Protein AF-A0A7W6V3Z2-F1 (afdb_monomer_lite)

Secondary structure (DSSP, 8-state):
--TTHHHHHHHHHTT-EEEE-SSS-HHHHSSS--EEE----S-GGGSTT-----EE-HHHHH-GGGTT--HHHH-S-B-EEE-PPTT-EEEEE-TTS-EEEEEESSSSSSEEEEESB-HHHHHHHTS-HHHHHHHHHHHHHHHHHTT-

Organism: NCBI:txid393664

Radius of gyration: 14.93 Å; chains: 1; bounding box: 34×30×45 Å

InterPro domains:
  IPR029062 Class I glutamine amidotransferase-like [SSF52317] (4-106)

Sequence (148 aa):
MIAQKAVLARHLEAGGTVVALGESCSDLWLPHVDFTGTPTNWWWWLDPTADLGVRVTEAAASHPLMAGIGDKQATWHLHGWFLPPDGAAVLVRDGEGRAILYEDTVSTKGTTVISSLDPMFHHGSHFMPATTGFLDRFVPNLKAFADV

Structure (mmCIF, N/CA/C/O backbone):
data_AF-A0A7W6V3Z2-F1
#
_entry.id   AF-A0A7W6V3Z2-F1
#
loop_
_atom_site.group_PDB
_atom_site.id
_atom_site.type_symbol
_atom_site.label_atom_id
_atom_site.label_alt_id
_atom_site.label_comp_id
_atom_site.label_asym_id
_atom_site.label_entity_id
_atom_site.label_seq_id
_atom_site.pdbx_PDB_ins_code
_atom_site.Cartn_x
_atom_site.Cartn_y
_atom_site.Cartn_z
_atom_site.occupancy
_atom_site.B_iso_or_equiv
_atom_site.auth_seq_id
_atom_site.auth_comp_id
_atom_site.auth_asym_id
_atom_site.auth_atom_id
_atom_site.pdbx_PDB_model_num
ATOM 1 N N . MET A 1 1 ? 7.756 -14.017 19.908 1.00 65.75 1 MET A N 1
ATOM 2 C CA . MET A 1 1 ? 6.580 -13.117 19.967 1.00 65.75 1 MET A CA 1
ATOM 3 C C . MET A 1 1 ? 7.009 -11.725 19.542 1.00 65.75 1 MET A C 1
ATOM 5 O O . MET A 1 1 ? 8.026 -11.260 20.039 1.00 65.75 1 MET A O 1
ATOM 9 N N . ILE A 1 2 ? 6.260 -11.067 18.653 1.00 85.06 2 ILE A N 1
ATOM 10 C CA . ILE A 1 2 ? 6.504 -9.661 18.295 1.00 85.06 2 ILE A CA 1
ATOM 11 C C . ILE A 1 2 ? 5.912 -8.785 19.404 1.00 85.06 2 ILE A C 1
ATOM 13 O O . ILE A 1 2 ? 4.695 -8.725 19.565 1.00 85.06 2 ILE A O 1
ATOM 17 N N . ALA A 1 3 ? 6.777 -8.144 20.196 1.00 85.38 3 ALA A N 1
ATOM 18 C CA . ALA A 1 3 ? 6.402 -7.475 21.447 1.00 85.38 3 ALA A CA 1
ATOM 19 C C . ALA A 1 3 ? 5.306 -6.405 21.280 1.00 85.38 3 ALA A C 1
ATOM 21 O O . ALA A 1 3 ? 4.479 -6.226 22.170 1.00 85.38 3 ALA A O 1
ATOM 22 N N . GLN A 1 4 ? 5.269 -5.731 20.126 1.00 90.75 4 GLN A N 1
ATOM 23 C CA . GLN A 1 4 ? 4.349 -4.618 19.872 1.00 90.75 4 GLN A CA 1
ATOM 24 C C . GLN A 1 4 ? 3.017 -5.025 19.226 1.00 90.75 4 GLN A C 1
ATOM 26 O O . GLN A 1 4 ? 2.165 -4.165 19.016 1.00 90.75 4 GLN A O 1
ATOM 31 N N . LYS A 1 5 ? 2.771 -6.322 18.976 1.00 93.94 5 LYS A N 1
ATOM 32 C CA . LYS A 1 5 ? 1.521 -6.796 18.345 1.00 93.94 5 LYS A CA 1
ATOM 33 C C . LYS A 1 5 ? 0.271 -6.321 19.094 1.00 93.94 5 LYS A C 1
ATOM 35 O O . LYS A 1 5 ? -0.674 -5.826 18.491 1.00 93.94 5 LYS A O 1
ATOM 40 N N . ALA A 1 6 ? 0.291 -6.397 20.426 1.00 94.00 6 ALA A N 1
ATOM 41 C CA . ALA A 1 6 ? -0.828 -5.946 21.254 1.00 94.00 6 ALA A CA 1
ATOM 42 C C . ALA A 1 6 ? -1.012 -4.417 21.250 1.00 94.00 6 ALA A C 1
ATOM 44 O O . ALA A 1 6 ? -2.122 -3.941 21.467 1.00 94.00 6 ALA A O 1
ATOM 45 N N . VAL A 1 7 ? 0.056 -3.643 21.034 1.00 95.62 7 VAL A N 1
ATOM 46 C CA . VAL A 1 7 ? -0.030 -2.177 20.924 1.00 95.62 7 VAL A CA 1
ATOM 47 C C . VAL A 1 7 ? -0.726 -1.796 19.623 1.00 95.62 7 VAL A C 1
ATOM 49 O O . VAL A 1 7 ? -1.670 -1.014 19.656 1.00 95.62 7 VAL A O 1
ATOM 52 N N . LEU A 1 8 ? -0.318 -2.403 18.508 1.00 95.50 8 LEU A N 1
ATOM 53 C CA . LEU A 1 8 ? -0.907 -2.152 17.191 1.00 95.50 8 LEU A CA 1
ATOM 54 C C . LEU A 1 8 ? -2.372 -2.588 17.127 1.00 95.50 8 LEU A C 1
ATOM 56 O O . LEU A 1 8 ? -3.209 -1.826 16.656 1.00 95.50 8 LEU A O 1
ATOM 60 N N . ALA A 1 9 ? -2.702 -3.754 17.692 1.00 95.38 9 ALA A N 1
ATOM 61 C CA . ALA A 1 9 ? -4.089 -4.197 17.801 1.00 95.38 9 ALA A CA 1
ATOM 62 C C . ALA A 1 9 ? -4.952 -3.185 18.576 1.00 95.38 9 ALA A C 1
ATOM 64 O O . ALA A 1 9 ? -6.016 -2.804 18.107 1.00 95.38 9 ALA A O 1
ATOM 65 N N . ARG A 1 10 ? -4.481 -2.675 19.726 1.00 97.00 10 ARG A N 1
ATOM 66 C CA . ARG A 1 10 ? -5.220 -1.642 20.477 1.00 97.00 10 ARG A CA 1
ATOM 67 C C . ARG A 1 10 ? -5.353 -0.324 19.718 1.00 97.00 10 ARG A C 1
ATOM 69 O O . ARG A 1 10 ? -6.372 0.337 19.867 1.00 97.00 10 ARG A O 1
ATOM 76 N N . HIS A 1 11 ? -4.338 0.067 18.949 1.00 97.00 11 HIS A N 1
ATOM 77 C CA . HIS A 1 11 ? -4.387 1.269 18.113 1.00 97.00 11 HIS A CA 1
ATOM 78 C C . HIS A 1 11 ? -5.468 1.149 17.035 1.00 97.00 11 HIS A C 1
ATOM 80 O O . HIS A 1 11 ? -6.286 2.053 16.900 1.00 97.00 11 HIS A O 1
ATOM 86 N N . LEU A 1 12 ? -5.543 0.005 16.350 1.00 97.12 12 LEU A N 1
ATOM 87 C CA . LEU A 1 12 ? -6.596 -0.290 15.372 1.00 97.12 12 LEU A CA 1
ATOM 88 C C . LEU A 1 12 ? -7.988 -0.350 16.023 1.00 97.12 12 LEU A C 1
ATOM 90 O O . LEU A 1 12 ? -8.923 0.285 15.547 1.00 97.12 12 LEU A O 1
ATOM 94 N N . GLU A 1 13 ? -8.130 -1.002 17.180 1.00 97.31 13 GLU A N 1
ATOM 95 C CA . GLU A 1 13 ? -9.396 -1.019 17.936 1.00 97.31 13 GLU A CA 1
ATOM 96 C C . GLU A 1 13 ? -9.842 0.365 18.437 1.00 97.31 13 GLU A C 1
ATOM 98 O O . GLU A 1 13 ? -11.023 0.579 18.725 1.00 97.31 13 GLU A O 1
ATOM 103 N N . ALA A 1 14 ? -8.910 1.313 18.548 1.00 97.06 14 ALA A N 1
ATOM 104 C CA . ALA A 1 14 ? -9.183 2.698 18.913 1.00 97.06 14 ALA A CA 1
ATOM 105 C C . ALA A 1 14 ? -9.495 3.601 17.703 1.00 97.06 14 ALA A C 1
ATOM 107 O O . ALA A 1 14 ? -9.698 4.798 17.897 1.00 97.06 14 ALA A O 1
ATOM 108 N N . GLY A 1 15 ? -9.551 3.058 16.481 1.00 96.44 15 GLY A N 1
ATOM 109 C CA . GLY A 1 15 ? -9.794 3.834 15.259 1.00 96.44 15 GLY A CA 1
ATOM 110 C C . GLY A 1 15 ? -8.528 4.400 14.610 1.00 96.44 15 GLY A C 1
ATOM 111 O O . GLY A 1 15 ? -8.609 5.246 13.727 1.00 96.44 15 GLY A O 1
ATOM 112 N N . GLY A 1 16 ? -7.347 3.970 15.054 1.00 96.12 16 GLY A N 1
ATOM 113 C CA . GLY A 1 16 ? -6.076 4.419 14.506 1.00 96.12 16 GLY A CA 1
ATOM 114 C C . GLY A 1 16 ? -5.784 3.856 13.113 1.00 96.12 16 GLY A C 1
ATOM 115 O O . GLY A 1 16 ? -6.312 2.819 12.720 1.00 96.12 16 GLY A O 1
ATOM 116 N N . THR A 1 17 ? -4.895 4.527 12.379 1.00 96.75 17 THR A N 1
ATOM 117 C CA . THR A 1 17 ? -4.397 4.052 11.078 1.00 96.75 17 THR A CA 1
ATOM 118 C C . THR A 1 17 ? -3.048 3.345 11.226 1.00 96.75 17 THR A C 1
ATOM 120 O O . THR A 1 17 ? -2.168 3.842 11.936 1.00 96.75 17 THR A O 1
ATOM 123 N N . VAL A 1 18 ? -2.866 2.214 10.538 1.00 96.69 18 VAL A N 1
ATOM 124 C CA . VAL A 1 18 ? -1.572 1.536 10.356 1.00 96.69 18 VAL A CA 1
ATOM 125 C C . VAL A 1 18 ? -1.307 1.321 8.869 1.00 96.69 18 VAL A C 1
ATOM 127 O O . VAL A 1 18 ? -2.168 0.844 8.137 1.00 96.69 18 VAL A O 1
ATOM 130 N N . VAL A 1 19 ? -0.095 1.646 8.422 1.00 97.12 19 VAL A N 1
ATOM 131 C CA . VAL A 1 19 ? 0.348 1.415 7.043 1.00 97.12 19 VAL A CA 1
ATOM 132 C C . VAL A 1 19 ? 1.520 0.441 7.057 1.00 97.12 19 VAL A C 1
ATOM 134 O O . VAL A 1 19 ? 2.538 0.705 7.696 1.00 97.12 19 VAL A O 1
ATOM 137 N N . ALA A 1 20 ? 1.372 -0.681 6.358 1.00 96.88 20 ALA A N 1
ATOM 138 C CA . ALA A 1 20 ? 2.379 -1.724 6.218 1.00 96.88 20 ALA A CA 1
ATOM 139 C C . ALA A 1 20 ? 2.736 -1.881 4.736 1.00 96.88 20 ALA A C 1
ATOM 141 O O . ALA A 1 20 ? 1.897 -2.270 3.929 1.00 96.88 20 ALA A O 1
ATOM 142 N N . LEU A 1 21 ? 3.972 -1.547 4.367 1.00 96.19 21 LEU A N 1
ATOM 143 C CA . LEU A 1 21 ? 4.439 -1.604 2.980 1.00 96.19 21 LEU A CA 1
ATOM 144 C C . LEU A 1 21 ? 5.579 -2.611 2.837 1.00 96.19 21 LEU A C 1
ATOM 146 O O . LEU A 1 21 ? 6.387 -2.775 3.754 1.00 96.19 21 LEU A O 1
ATOM 150 N N . GLY A 1 22 ? 5.674 -3.213 1.658 1.00 91.94 22 GLY A N 1
ATOM 151 C CA . GLY A 1 22 ? 6.729 -4.135 1.274 1.00 91.94 22 GLY A CA 1
ATOM 152 C C . GLY A 1 22 ? 6.727 -5.436 2.061 1.00 91.94 22 GLY A C 1
ATOM 153 O O . GLY A 1 22 ? 5.728 -5.841 2.655 1.00 91.94 22 GLY A O 1
ATOM 154 N N . GLU A 1 23 ? 7.895 -6.070 2.120 1.00 87.00 23 GLU A N 1
ATOM 155 C CA . GLU A 1 23 ? 8.133 -7.292 2.892 1.00 87.00 23 GLU A CA 1
ATOM 156 C C . GLU A 1 23 ? 8.306 -6.988 4.395 1.00 87.00 23 GLU A C 1
ATOM 158 O O . GLU A 1 23 ? 9.270 -7.371 5.051 1.00 87.00 23 GLU A O 1
ATOM 163 N N . SER A 1 24 ? 7.353 -6.249 4.966 1.00 89.44 24 SER A N 1
ATOM 164 C CA . SER A 1 24 ? 7.325 -5.938 6.399 1.00 89.44 24 SER A CA 1
ATOM 165 C C . SER A 1 24 ? 6.858 -7.120 7.261 1.00 89.44 24 SER A C 1
ATOM 167 O O . SER A 1 24 ? 6.816 -6.992 8.484 1.00 89.44 24 SER A O 1
ATOM 169 N N . CYS A 1 25 ? 6.513 -8.259 6.646 1.00 91.50 25 CYS A N 1
ATOM 170 C CA . CYS A 1 25 ? 5.912 -9.439 7.282 1.00 91.50 25 CYS A CA 1
ATOM 171 C C . CYS A 1 25 ? 4.668 -9.084 8.109 1.00 91.50 25 CYS A C 1
ATOM 173 O O . CYS A 1 25 ? 4.548 -9.463 9.280 1.00 91.50 25 CYS A O 1
ATOM 175 N N . SER A 1 26 ? 3.776 -8.277 7.523 1.00 94.56 26 SER A N 1
ATOM 176 C CA . SER A 1 26 ? 2.567 -7.756 8.170 1.00 94.56 26 SER A CA 1
ATOM 177 C C . SER A 1 26 ? 1.676 -8.845 8.764 1.00 94.56 26 SER A C 1
ATOM 179 O O . SER A 1 26 ? 1.089 -8.632 9.820 1.00 94.56 26 SER A O 1
ATOM 181 N N . ASP A 1 27 ? 1.637 -10.030 8.160 1.00 94.69 27 ASP A N 1
ATOM 182 C CA . ASP A 1 27 ? 0.942 -11.227 8.651 1.00 94.69 27 ASP A CA 1
ATOM 183 C C . ASP A 1 27 ? 1.386 -11.664 10.061 1.00 94.69 27 ASP A C 1
ATOM 185 O O . ASP A 1 27 ? 0.600 -12.194 10.852 1.00 94.69 27 ASP A O 1
ATOM 189 N N . LEU A 1 28 ? 2.632 -11.374 10.445 1.00 93.75 28 LEU A N 1
ATOM 190 C CA . LEU A 1 28 ? 3.154 -11.762 11.753 1.00 93.75 28 LEU A CA 1
ATOM 191 C C . LEU A 1 28 ? 2.685 -10.825 12.880 1.00 93.75 28 LEU A C 1
ATOM 193 O O . LEU A 1 28 ? 2.538 -11.259 14.035 1.00 93.75 28 LEU A O 1
ATOM 197 N N . TRP A 1 29 ? 2.435 -9.547 12.582 1.00 94.06 29 TRP A N 1
ATOM 198 C CA . TRP A 1 29 ? 2.216 -8.503 13.594 1.00 94.06 29 TRP A CA 1
ATOM 199 C C . TRP A 1 29 ? 0.928 -7.687 13.455 1.00 94.06 29 TRP A C 1
ATOM 201 O O . TRP A 1 29 ? 0.552 -7.048 14.439 1.00 94.06 29 TRP A O 1
ATOM 211 N N . LEU A 1 30 ? 0.218 -7.761 12.330 1.00 95.62 30 LEU A N 1
ATOM 212 C CA . LEU A 1 30 ? -1.146 -7.254 12.175 1.00 95.62 30 LEU A CA 1
ATOM 213 C C . LEU A 1 30 ? -2.176 -8.380 12.343 1.00 95.62 30 LEU A C 1
ATOM 215 O O . LEU A 1 30 ? -1.882 -9.545 12.066 1.00 95.62 30 LEU A O 1
ATOM 219 N N . PRO A 1 31 ? -3.375 -8.074 12.861 1.00 92.44 31 PRO A N 1
ATOM 220 C CA . PRO A 1 31 ? -4.494 -9.004 12.823 1.00 92.44 31 PRO A CA 1
ATOM 221 C C . PRO A 1 31 ? -5.111 -9.033 11.412 1.00 92.44 31 PRO A C 1
ATOM 223 O O . PRO A 1 31 ? -4.977 -8.070 10.667 1.00 92.44 31 PRO A O 1
ATOM 226 N N . HIS A 1 32 ? -5.817 -10.113 11.066 1.00 94.12 32 HIS A N 1
ATOM 227 C CA . HIS A 1 32 ? -6.614 -10.215 9.827 1.00 94.12 32 HIS A CA 1
ATOM 228 C C . HIS A 1 32 ? -5.832 -10.034 8.511 1.00 94.12 32 HIS A C 1
ATOM 230 O O . HIS A 1 32 ? -6.396 -9.627 7.501 1.00 94.12 32 HIS A O 1
ATOM 236 N N . VAL A 1 33 ? -4.540 -10.374 8.510 1.00 96.75 33 VAL A N 1
ATOM 237 C CA . VAL A 1 33 ? -3.707 -10.378 7.303 1.00 96.75 33 VAL A CA 1
ATOM 238 C C . VAL A 1 33 ? -3.397 -11.814 6.908 1.00 96.75 33 VAL A C 1
ATOM 240 O O . VAL A 1 33 ? -2.787 -12.553 7.680 1.00 96.75 33 VAL A O 1
ATOM 243 N N . ASP A 1 34 ? -3.804 -12.184 5.699 1.00 97.56 34 ASP A N 1
ATOM 244 C CA . ASP A 1 34 ? -3.465 -13.449 5.052 1.00 97.56 34 ASP A CA 1
ATOM 245 C C . ASP A 1 34 ? -2.590 -13.138 3.834 1.00 97.56 34 ASP A C 1
ATOM 247 O O . ASP A 1 34 ? -3.015 -12.418 2.926 1.00 97.56 34 ASP A O 1
ATOM 251 N N . PHE A 1 35 ? -1.342 -13.608 3.869 1.00 97.81 35 PHE A N 1
ATOM 252 C CA . PHE A 1 35 ? -0.301 -13.291 2.899 1.00 97.81 35 PHE A CA 1
ATOM 253 C C . PHE A 1 35 ? 0.346 -14.566 2.367 1.00 97.81 35 PHE A C 1
ATOM 255 O O . PHE A 1 35 ? 0.767 -15.437 3.128 1.00 97.81 35 PHE A O 1
ATOM 262 N N . THR A 1 36 ? 0.497 -14.633 1.048 1.00 97.62 36 THR A N 1
ATOM 263 C CA . THR A 1 36 ? 1.289 -15.656 0.371 1.00 97.62 36 THR A CA 1
ATOM 264 C C . THR A 1 36 ? 2.459 -14.996 -0.344 1.00 97.62 36 THR A C 1
ATOM 266 O O . THR A 1 36 ? 2.278 -14.246 -1.305 1.00 97.62 36 THR A O 1
ATOM 269 N N . GLY A 1 37 ? 3.671 -15.305 0.117 1.00 96.25 37 GLY A N 1
ATOM 270 C CA . GLY A 1 37 ? 4.906 -14.841 -0.507 1.00 96.25 37 GLY A CA 1
ATOM 271 C C . GLY A 1 37 ? 5.140 -15.480 -1.875 1.00 96.25 37 GLY A C 1
ATOM 272 O O . GLY A 1 37 ? 4.833 -16.654 -2.097 1.00 96.25 37 GLY A O 1
ATOM 273 N N . THR A 1 38 ? 5.729 -14.715 -2.790 1.00 93.50 38 THR A N 1
ATOM 274 C CA . THR A 1 38 ? 6.126 -15.195 -4.119 1.00 93.50 38 THR A CA 1
ATOM 275 C C . THR A 1 38 ? 7.546 -14.752 -4.442 1.00 93.50 38 THR A C 1
ATOM 277 O O . THR A 1 38 ? 7.933 -13.660 -4.033 1.00 93.50 38 THR A O 1
ATOM 280 N N . PRO A 1 39 ? 8.318 -15.529 -5.222 1.00 92.81 39 PRO A N 1
ATOM 281 C CA . PRO A 1 39 ? 9.620 -15.076 -5.688 1.00 92.81 39 PRO A CA 1
ATOM 282 C C . PRO A 1 39 ? 9.519 -13.762 -6.465 1.00 92.81 39 PRO A C 1
ATOM 284 O O . PRO A 1 39 ? 8.755 -13.645 -7.423 1.00 92.81 39 PRO A O 1
ATOM 287 N N . THR A 1 40 ? 10.337 -12.794 -6.079 1.00 93.38 40 THR A N 1
ATOM 288 C CA . THR A 1 40 ? 10.388 -11.483 -6.721 1.00 93.38 40 THR A CA 1
ATOM 289 C C . THR A 1 40 ? 11.129 -11.569 -8.053 1.00 93.38 40 THR A C 1
ATOM 291 O O . THR A 1 40 ? 12.276 -12.023 -8.119 1.00 93.38 40 THR A O 1
ATOM 294 N N . ASN A 1 41 ? 10.508 -11.092 -9.134 1.00 92.19 41 ASN A N 1
ATOM 295 C CA . ASN A 1 41 ? 11.212 -10.911 -10.400 1.00 92.19 41 ASN A CA 1
ATOM 296 C C . ASN A 1 41 ? 12.055 -9.629 -10.347 1.00 92.19 41 ASN A C 1
ATOM 298 O O . ASN A 1 41 ? 11.549 -8.522 -10.517 1.00 92.19 41 ASN A O 1
ATOM 302 N N . TRP A 1 42 ? 13.359 -9.787 -10.134 1.00 90.12 42 TRP A N 1
ATOM 303 C CA . TRP A 1 42 ? 14.299 -8.673 -10.001 1.00 90.12 42 TRP A CA 1
ATOM 304 C C . TRP A 1 42 ? 14.752 -8.046 -11.319 1.00 90.12 42 TRP A C 1
ATOM 306 O O . TRP A 1 42 ? 15.569 -7.137 -11.276 1.00 90.12 42 TRP A O 1
ATOM 316 N N . TRP A 1 43 ? 14.300 -8.532 -12.476 1.00 91.00 43 TRP A N 1
ATOM 317 C CA . TRP A 1 43 ? 14.925 -8.173 -13.755 1.00 91.00 43 TRP A CA 1
ATOM 318 C C . TRP A 1 43 ? 13.923 -7.992 -14.897 1.00 91.00 43 TRP A C 1
ATOM 320 O O . TRP A 1 43 ? 14.335 -7.908 -16.052 1.00 91.00 43 TRP A O 1
ATOM 330 N N . TRP A 1 44 ? 12.619 -7.945 -14.601 1.00 89.94 44 TRP A N 1
ATOM 331 C CA . TRP A 1 44 ? 11.571 -7.908 -15.627 1.00 89.94 44 TRP A CA 1
ATOM 332 C C . TRP A 1 44 ? 11.748 -6.736 -16.601 1.00 89.94 44 TRP A C 1
ATOM 334 O O . TRP A 1 44 ? 11.579 -6.915 -17.798 1.00 89.94 44 TRP A O 1
ATOM 344 N N . TRP A 1 45 ? 12.185 -5.572 -16.115 1.00 88.12 45 TRP A N 1
ATOM 345 C CA . TRP A 1 45 ? 12.370 -4.358 -16.920 1.00 88.12 45 TRP A CA 1
ATOM 346 C C . TRP A 1 45 ? 13.571 -4.392 -17.875 1.00 88.12 45 TRP A C 1
ATOM 348 O O . TRP A 1 45 ? 13.762 -3.440 -18.632 1.00 88.12 45 TRP A O 1
ATOM 358 N N . LEU A 1 46 ? 14.433 -5.418 -17.818 1.00 90.44 46 LEU A N 1
ATOM 359 C CA . LEU A 1 46 ? 15.534 -5.548 -18.781 1.00 90.44 46 LE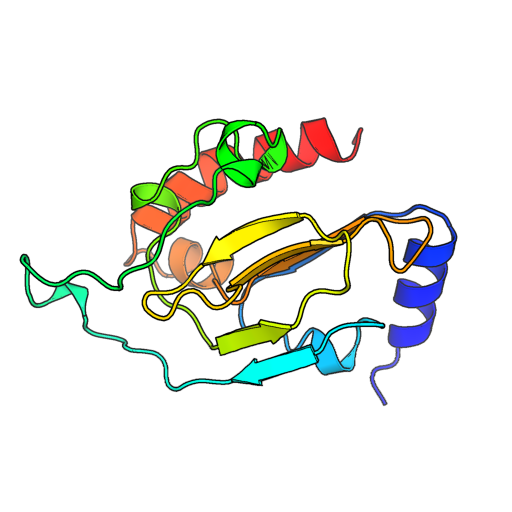U A CA 1
ATOM 360 C C . LEU A 1 46 ? 15.009 -5.803 -20.197 1.00 90.44 46 LEU A C 1
ATOM 362 O O . LEU A 1 46 ? 15.669 -5.437 -21.169 1.00 90.44 46 LEU A O 1
ATOM 366 N N . ASP A 1 47 ? 13.823 -6.401 -20.305 1.00 92.94 47 ASP A N 1
ATOM 367 C CA . ASP A 1 47 ? 13.063 -6.440 -21.543 1.00 92.94 47 ASP A CA 1
ATOM 368 C C . ASP A 1 47 ? 12.157 -5.194 -21.609 1.00 92.94 47 ASP A C 1
ATOM 370 O O . ASP A 1 47 ? 11.229 -5.066 -20.808 1.00 92.94 47 ASP A O 1
ATOM 374 N N . PRO A 1 48 ? 12.383 -4.265 -22.557 1.00 88.19 48 PRO A N 1
ATOM 375 C CA . PRO A 1 48 ? 11.580 -3.047 -22.679 1.00 88.19 48 PRO A CA 1
ATOM 376 C C . PRO A 1 48 ? 10.118 -3.314 -23.073 1.00 88.19 48 PRO A C 1
ATOM 378 O O . PRO A 1 48 ? 9.305 -2.392 -23.037 1.00 88.19 48 PRO A O 1
ATOM 381 N N . THR A 1 49 ? 9.790 -4.541 -23.483 1.00 92.19 49 THR A N 1
ATOM 382 C CA . THR A 1 49 ? 8.429 -4.981 -23.809 1.00 92.19 49 THR A CA 1
ATOM 383 C C . THR A 1 49 ? 7.761 -5.767 -22.684 1.00 92.19 49 THR A C 1
ATOM 385 O O . THR A 1 49 ? 6.565 -6.046 -22.778 1.00 92.19 49 THR A O 1
ATOM 388 N N . ALA A 1 50 ? 8.497 -6.106 -21.620 1.00 91.75 50 ALA A N 1
ATOM 389 C CA . ALA A 1 50 ? 7.933 -6.826 -20.493 1.00 91.75 50 ALA A CA 1
ATOM 390 C C . ALA A 1 50 ? 6.914 -5.976 -19.734 1.00 91.75 50 ALA A C 1
ATOM 392 O O . ALA A 1 50 ? 7.077 -4.775 -19.513 1.00 91.75 50 ALA A O 1
ATOM 393 N N . ASP A 1 51 ? 5.876 -6.661 -19.277 1.00 91.94 51 ASP A N 1
ATOM 394 C CA . ASP A 1 51 ? 4.807 -6.117 -18.464 1.00 91.94 51 ASP A CA 1
ATOM 395 C C . ASP A 1 51 ? 4.609 -7.054 -17.277 1.00 91.94 51 ASP A C 1
ATOM 397 O O . ASP A 1 51 ? 4.318 -8.238 -17.448 1.00 91.94 51 ASP A O 1
ATOM 401 N N . LEU A 1 52 ? 4.786 -6.528 -16.064 1.00 93.31 52 LEU A N 1
ATOM 402 C CA . LEU A 1 52 ? 4.582 -7.295 -14.834 1.00 93.31 52 LEU A CA 1
ATOM 403 C C . LEU A 1 52 ? 3.094 -7.627 -14.602 1.00 93.31 52 LEU A C 1
ATOM 405 O O . LEU A 1 52 ? 2.757 -8.397 -13.705 1.00 93.31 52 LEU A O 1
ATOM 409 N N . GLY A 1 53 ? 2.193 -7.031 -15.391 1.00 95.31 53 GLY A N 1
ATOM 410 C CA . GLY A 1 53 ? 0.752 -7.240 -15.311 1.00 95.31 53 GLY A CA 1
ATOM 411 C C . GLY A 1 53 ? 0.101 -6.542 -14.118 1.00 95.31 53 GLY A C 1
ATOM 412 O O . GLY A 1 53 ? -1.087 -6.726 -13.884 1.00 95.31 53 GLY A O 1
ATOM 413 N N . VAL A 1 54 ? 0.851 -5.725 -13.373 1.00 97.06 54 VAL A N 1
ATOM 414 C CA . VAL A 1 54 ? 0.327 -4.963 -12.237 1.00 97.06 54 VAL A CA 1
ATOM 415 C C . VAL A 1 54 ? -0.654 -3.907 -12.730 1.00 97.06 54 VAL A C 1
ATOM 417 O O . VAL A 1 54 ? -0.345 -3.158 -13.661 1.00 97.06 54 VAL A O 1
ATOM 420 N N . ARG A 1 55 ? -1.838 -3.853 -12.116 1.00 98.06 55 ARG A N 1
ATOM 421 C CA . ARG A 1 55 ? -2.914 -2.923 -12.482 1.00 98.06 55 ARG A CA 1
ATOM 422 C C . ARG A 1 55 ? -3.572 -2.309 -11.257 1.00 98.06 55 ARG A C 1
ATOM 424 O O . ARG A 1 55 ? -3.890 -3.019 -10.299 1.00 98.06 55 ARG A O 1
ATOM 431 N N . VAL A 1 56 ? -3.824 -1.003 -11.307 1.00 98.19 56 VAL A N 1
ATOM 432 C CA . VAL A 1 56 ? -4.727 -0.341 -10.357 1.00 98.19 56 VAL A CA 1
ATOM 433 C C . VAL A 1 56 ? -6.169 -0.764 -10.640 1.00 98.19 56 VAL A C 1
ATOM 435 O O . VAL A 1 56 ? -6.552 -1.005 -11.785 1.00 98.19 56 VAL A O 1
ATOM 438 N N . THR A 1 57 ? -6.980 -0.897 -9.597 1.00 98.38 57 THR A N 1
ATOM 439 C CA . THR A 1 57 ? -8.384 -1.310 -9.727 1.00 98.38 57 THR A CA 1
ATOM 440 C C . THR A 1 57 ? -9.307 -0.118 -9.998 1.00 98.38 57 THR A C 1
ATOM 442 O O . THR A 1 57 ? -8.927 1.042 -9.843 1.00 98.38 57 THR A O 1
ATOM 445 N N . GLU A 1 58 ? -10.572 -0.392 -10.329 1.00 96.06 58 GLU A N 1
ATOM 446 C CA . GLU A 1 58 ? -11.606 0.653 -10.377 1.00 96.06 58 GLU A CA 1
ATOM 447 C C . GLU A 1 58 ? -11.790 1.343 -9.018 1.00 96.06 58 GLU A C 1
ATOM 449 O O . GLU A 1 58 ? -11.943 2.561 -8.965 1.00 96.06 58 GLU A O 1
ATOM 454 N N . ALA A 1 59 ? -11.698 0.589 -7.915 1.00 96.44 59 ALA A N 1
ATOM 455 C CA . ALA A 1 59 ? -11.764 1.155 -6.571 1.00 96.44 59 ALA A CA 1
ATOM 456 C C . ALA A 1 59 ? -10.644 2.182 -6.344 1.00 96.44 59 ALA A C 1
ATOM 458 O O . ALA A 1 59 ? -10.907 3.261 -5.812 1.00 96.44 59 ALA A O 1
ATOM 459 N N . ALA A 1 60 ? -9.423 1.897 -6.818 1.00 97.31 60 ALA A N 1
ATOM 460 C CA . ALA A 1 60 ? -8.305 2.833 -6.745 1.00 97.31 60 ALA A CA 1
ATOM 461 C C . ALA A 1 60 ? -8.551 4.129 -7.525 1.00 97.31 60 ALA A C 1
ATOM 463 O O . ALA A 1 60 ? -8.154 5.189 -7.051 1.00 97.31 60 ALA A O 1
ATOM 464 N N . ALA A 1 61 ? -9.242 4.087 -8.668 1.00 93.94 61 ALA A N 1
ATOM 465 C CA . ALA A 1 61 ? -9.498 5.287 -9.471 1.00 93.94 61 ALA A CA 1
ATOM 466 C C . ALA A 1 61 ? -10.280 6.374 -8.704 1.00 93.94 61 ALA A C 1
ATOM 468 O O . ALA A 1 61 ? -10.079 7.564 -8.946 1.00 93.94 61 ALA A O 1
ATOM 469 N N . SER A 1 62 ? -11.140 5.973 -7.763 1.00 93.50 62 SER A N 1
ATOM 470 C CA . SER A 1 62 ? -11.887 6.878 -6.878 1.00 93.50 62 SER A CA 1
ATOM 471 C C . SER A 1 62 ? -11.291 7.030 -5.474 1.00 93.50 62 SER A C 1
ATOM 473 O O . SER A 1 62 ? -11.805 7.817 -4.681 1.00 93.50 62 SER A O 1
ATOM 475 N N . HIS A 1 63 ? -10.240 6.279 -5.135 1.00 97.25 63 HIS A N 1
ATOM 476 C CA . HIS A 1 63 ? -9.723 6.224 -3.770 1.00 97.25 63 HIS A CA 1
ATOM 477 C C . HIS A 1 63 ? -8.815 7.427 -3.461 1.00 97.25 63 HIS A C 1
ATOM 479 O O . HIS A 1 63 ? -7.821 7.619 -4.167 1.00 97.25 63 HIS A O 1
ATOM 485 N N . PRO A 1 64 ? -9.050 8.197 -2.377 1.00 96.25 64 PRO A N 1
ATOM 486 C CA . PRO A 1 64 ? -8.236 9.373 -2.048 1.00 96.25 64 PRO A CA 1
ATOM 487 C C . PRO A 1 64 ? -6.736 9.069 -1.928 1.00 96.25 64 PRO A C 1
ATOM 489 O O . PRO A 1 64 ? -5.906 9.808 -2.450 1.00 96.25 64 PRO A O 1
ATOM 492 N N . LEU A 1 65 ? -6.386 7.932 -1.314 1.00 96.56 65 LEU A N 1
ATOM 493 C CA . LEU A 1 65 ? -4.995 7.476 -1.184 1.00 96.56 65 LEU A CA 1
ATOM 494 C C . LEU A 1 65 ? -4.282 7.278 -2.536 1.00 96.56 65 LEU A C 1
ATOM 496 O O . LEU A 1 65 ? -3.071 7.477 -2.641 1.00 96.56 65 LEU A O 1
ATOM 500 N N . MET A 1 66 ? -5.038 6.927 -3.578 1.00 97.94 66 MET A N 1
ATOM 501 C CA . MET A 1 66 ? -4.534 6.600 -4.914 1.00 97.94 66 MET A CA 1
ATOM 502 C C . MET A 1 66 ? -4.603 7.786 -5.883 1.00 97.94 66 MET A C 1
ATOM 504 O O . MET A 1 66 ? -4.298 7.634 -7.066 1.00 97.94 66 MET A O 1
ATOM 508 N N . ALA A 1 67 ? -4.961 8.986 -5.412 1.00 97.75 67 ALA A N 1
ATOM 509 C CA . ALA A 1 67 ? -5.031 10.172 -6.256 1.00 97.75 67 ALA A CA 1
ATOM 510 C C . ALA A 1 67 ? -3.690 10.429 -6.976 1.00 97.75 67 ALA A C 1
ATOM 512 O O . ALA A 1 67 ? -2.654 10.674 -6.354 1.00 97.75 67 ALA A O 1
ATOM 513 N N . GLY A 1 68 ? -3.712 10.368 -8.311 1.00 97.44 68 GLY A N 1
ATOM 514 C CA . GLY A 1 68 ? -2.521 10.536 -9.150 1.00 97.44 68 GLY A CA 1
ATOM 515 C C . GLY A 1 68 ? -1.587 9.320 -9.217 1.00 97.44 68 GLY A C 1
ATOM 516 O O . GLY A 1 68 ? -0.480 9.457 -9.737 1.00 97.44 68 GLY A O 1
ATOM 517 N N . ILE A 1 69 ? -2.012 8.154 -8.721 1.00 98.31 69 ILE A N 1
ATOM 518 C CA . ILE A 1 69 ? -1.281 6.884 -8.789 1.00 98.31 69 ILE A CA 1
ATOM 519 C C . ILE A 1 69 ? -1.993 5.966 -9.789 1.00 98.31 69 ILE A C 1
ATOM 521 O O . ILE A 1 69 ? -3.067 5.444 -9.508 1.00 98.31 69 ILE A O 1
ATOM 525 N N . GLY A 1 70 ? -1.391 5.776 -10.966 1.00 97.69 70 GLY A N 1
ATOM 526 C CA . GLY A 1 70 ? -1.827 4.782 -11.954 1.00 97.69 70 GLY A CA 1
ATOM 527 C C . GLY A 1 70 ? -0.846 3.614 -12.065 1.00 97.69 70 GLY A C 1
ATOM 528 O O . GLY A 1 70 ? 0.146 3.560 -11.337 1.00 97.69 70 GLY A O 1
ATOM 529 N N . ASP A 1 71 ? -1.070 2.720 -13.033 1.00 96.88 71 ASP A N 1
ATOM 530 C CA . ASP A 1 71 ? -0.252 1.511 -13.249 1.00 96.88 71 ASP A CA 1
ATOM 531 C C . ASP A 1 71 ? 1.253 1.804 -13.265 1.00 96.88 71 ASP A C 1
ATOM 533 O O . ASP A 1 71 ? 2.037 1.119 -12.615 1.00 96.88 71 ASP A O 1
ATOM 537 N N . LYS A 1 72 ? 1.670 2.884 -13.938 1.00 94.56 72 LYS A N 1
ATOM 538 C CA . LYS A 1 72 ? 3.086 3.280 -14.031 1.00 94.56 72 LYS A CA 1
ATOM 539 C C . LYS A 1 72 ? 3.713 3.618 -12.682 1.00 94.56 72 LYS A C 1
ATOM 541 O O . LYS A 1 72 ? 4.896 3.365 -12.489 1.00 94.56 72 LYS A O 1
ATOM 546 N N . GLN A 1 73 ? 2.950 4.232 -11.780 1.00 96.75 73 GLN A N 1
ATOM 547 C CA . GLN A 1 73 ? 3.420 4.545 -10.433 1.00 96.75 73 GLN A CA 1
ATOM 548 C C . GLN A 1 73 ? 3.329 3.321 -9.531 1.00 96.75 73 GLN A C 1
ATOM 550 O O . GLN A 1 73 ? 4.119 3.241 -8.611 1.00 96.75 73 GLN A O 1
ATOM 555 N N . ALA A 1 74 ? 2.406 2.390 -9.790 1.00 96.88 74 ALA A N 1
ATOM 556 C CA . ALA A 1 74 ? 2.153 1.204 -8.972 1.00 96.88 74 ALA A CA 1
ATOM 557 C C . ALA A 1 74 ? 2.966 -0.046 -9.380 1.00 96.88 74 ALA A C 1
ATOM 559 O O . ALA A 1 74 ? 2.811 -1.087 -8.750 1.00 96.88 74 ALA A O 1
ATOM 560 N N . THR A 1 75 ? 3.812 0.028 -10.416 1.00 96.12 75 THR A N 1
ATOM 561 C CA . THR A 1 75 ? 4.525 -1.140 -10.971 1.00 96.12 75 THR A CA 1
ATOM 562 C C . THR A 1 75 ? 6.031 -1.081 -10.708 1.00 96.12 75 THR A C 1
ATOM 564 O O . THR A 1 75 ? 6.755 -0.305 -11.331 1.00 96.12 75 THR A O 1
ATOM 567 N N . TRP A 1 76 ? 6.506 -1.939 -9.806 1.00 95.19 76 TRP A N 1
ATOM 568 C CA . TRP A 1 76 ? 7.914 -2.297 -9.587 1.00 95.19 76 TRP A CA 1
ATOM 569 C C . TRP A 1 76 ? 7.954 -3.700 -8.952 1.00 95.19 76 TRP A C 1
ATOM 571 O O . TRP A 1 76 ? 7.081 -4.516 -9.232 1.00 95.19 76 TRP A O 1
ATOM 581 N N . HIS A 1 77 ? 8.951 -4.020 -8.133 1.00 95.06 77 HIS A N 1
ATOM 582 C CA . HIS A 1 77 ? 8.999 -5.256 -7.351 1.00 95.06 77 HIS A CA 1
ATOM 583 C C . HIS A 1 77 ? 7.783 -5.447 -6.431 1.00 95.06 77 HIS A C 1
ATOM 585 O O . HIS A 1 77 ? 7.340 -4.530 -5.743 1.00 95.06 77 HIS A O 1
ATOM 591 N N . LEU A 1 78 ? 7.281 -6.680 -6.411 1.00 94.25 78 LEU A N 1
ATOM 592 C CA . LEU A 1 78 ? 6.254 -7.172 -5.496 1.00 94.25 78 LEU A CA 1
ATOM 593 C C . LEU A 1 78 ? 6.752 -8.469 -4.857 1.00 94.25 78 LEU A C 1
ATOM 595 O O . LEU A 1 78 ? 7.487 -9.224 -5.497 1.00 94.25 78 LEU A O 1
ATOM 599 N N . HIS A 1 79 ? 6.334 -8.731 -3.621 1.00 96.31 79 HIS A N 1
ATOM 600 C CA . HIS A 1 79 ? 6.873 -9.835 -2.805 1.00 96.31 79 HIS A CA 1
ATOM 601 C C . HIS A 1 79 ? 5.846 -10.927 -2.477 1.00 96.31 79 HIS A C 1
ATOM 603 O O . HIS A 1 79 ? 6.125 -11.869 -1.740 1.00 96.31 79 HIS A O 1
ATOM 609 N N . GLY A 1 80 ? 4.641 -10.817 -3.029 1.00 96.56 80 GLY A N 1
ATOM 610 C CA . GLY A 1 80 ? 3.544 -11.744 -2.778 1.00 96.56 80 GLY A CA 1
ATOM 611 C C . GLY A 1 80 ? 2.190 -11.081 -2.954 1.00 96.56 80 GLY A C 1
ATOM 612 O O . GLY A 1 80 ? 2.089 -9.971 -3.484 1.00 96.56 80 GLY A O 1
ATOM 613 N N . TRP A 1 81 ? 1.153 -11.754 -2.475 1.00 98.06 81 TRP A N 1
ATOM 614 C CA . TRP A 1 81 ? -0.236 -11.319 -2.580 1.00 98.06 81 TRP A CA 1
ATOM 615 C C . TRP A 1 81 ? -1.015 -11.644 -1.305 1.00 98.06 81 TRP A C 1
ATOM 617 O O . TRP A 1 81 ? -0.587 -12.458 -0.487 1.00 98.06 81 TRP A O 1
ATOM 627 N N . PHE A 1 82 ? -2.164 -10.994 -1.145 1.00 98.38 82 PHE A N 1
ATOM 628 C CA . PHE A 1 82 ? -3.023 -11.114 0.028 1.00 98.38 82 PHE A CA 1
ATOM 629 C C . PHE A 1 82 ? -4.381 -11.728 -0.312 1.00 98.38 82 PHE A C 1
ATOM 631 O O . PHE A 1 82 ? -4.842 -11.639 -1.456 1.00 98.38 82 PHE A O 1
ATOM 638 N N . LEU A 1 83 ? -5.049 -12.275 0.708 1.00 98.50 83 LEU A N 1
ATOM 639 C CA . LEU A 1 83 ? -6.496 -12.513 0.720 1.00 98.50 83 LEU A CA 1
ATOM 640 C C . LEU A 1 83 ? -7.167 -11.446 1.599 1.00 98.50 83 LEU A C 1
ATOM 642 O O . LEU A 1 83 ? -7.259 -11.626 2.814 1.00 98.50 83 LEU A O 1
ATOM 646 N N . PRO A 1 84 ? -7.605 -10.313 1.020 1.00 98.25 84 PRO A N 1
ATOM 647 C CA . PRO A 1 84 ? -8.302 -9.283 1.775 1.00 98.25 84 PRO A CA 1
ATOM 648 C C . PRO A 1 84 ? -9.647 -9.805 2.297 1.00 98.25 84 PRO A C 1
ATOM 650 O O . PRO A 1 84 ? -10.285 -10.613 1.615 1.00 98.25 84 PRO A O 1
ATOM 653 N N . PRO A 1 85 ? -10.111 -9.328 3.463 1.00 97.81 85 PRO A N 1
ATOM 654 C CA . PRO A 1 85 ? -11.438 -9.659 3.964 1.00 97.81 85 PRO A CA 1
ATOM 655 C C . PRO A 1 85 ? -12.532 -9.087 3.054 1.00 97.81 85 PRO A C 1
ATOM 657 O O . PRO A 1 85 ? -12.341 -8.074 2.374 1.00 97.81 85 PRO A O 1
ATOM 660 N N . ASP A 1 86 ? -13.706 -9.718 3.070 1.00 97.50 86 ASP A N 1
ATOM 661 C CA . ASP A 1 86 ? -14.866 -9.237 2.320 1.00 97.50 86 ASP A CA 1
ATOM 662 C C . ASP A 1 86 ? -15.222 -7.801 2.734 1.00 97.50 86 ASP A C 1
ATOM 664 O O . ASP A 1 86 ? -15.432 -7.506 3.909 1.00 97.50 86 ASP A O 1
ATOM 668 N N . GLY A 1 87 ? -15.305 -6.904 1.750 1.00 97.19 87 GLY A N 1
ATOM 669 C CA . GLY A 1 87 ? -15.570 -5.478 1.962 1.00 97.19 87 GLY A CA 1
ATOM 670 C C . GLY A 1 87 ? -14.323 -4.590 2.013 1.00 97.19 87 GLY A C 1
ATOM 671 O O . GLY A 1 87 ? -14.468 -3.373 1.930 1.00 97.19 87 GLY A O 1
ATOM 672 N N . ALA A 1 88 ? -13.115 -5.161 2.069 1.00 98.06 88 ALA A N 1
ATOM 673 C CA . ALA A 1 88 ? -11.882 -4.395 1.900 1.00 98.06 88 ALA A CA 1
ATOM 674 C C . ALA A 1 88 ? -11.750 -3.827 0.475 1.00 98.06 88 ALA A C 1
ATOM 676 O O . ALA A 1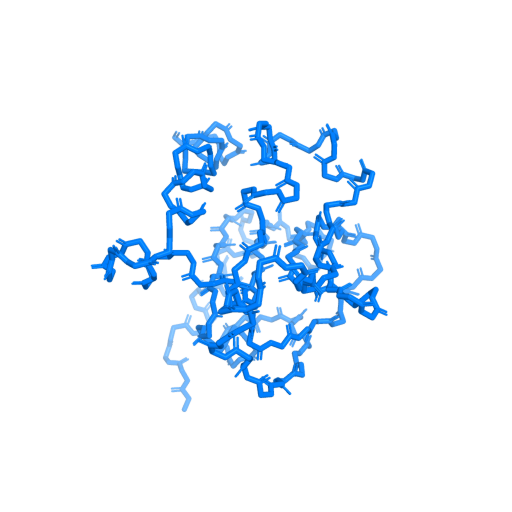 88 ? -12.123 -4.461 -0.520 1.00 98.06 88 ALA A O 1
ATOM 677 N N . ALA A 1 89 ? -11.160 -2.637 0.360 1.00 98.38 89 ALA A N 1
ATOM 678 C CA . ALA A 1 89 ? -10.916 -1.989 -0.920 1.00 98.38 89 ALA A CA 1
ATOM 679 C C . ALA A 1 89 ? -9.583 -2.468 -1.511 1.00 98.38 89 ALA A C 1
ATOM 681 O O . ALA A 1 89 ? -8.505 -2.016 -1.129 1.00 98.38 89 ALA A O 1
ATOM 682 N N . VAL A 1 90 ? -9.642 -3.381 -2.483 1.00 98.75 90 VAL A N 1
ATOM 683 C CA . VAL A 1 90 ? -8.459 -3.785 -3.262 1.00 98.75 90 VAL A CA 1
ATOM 684 C C . VAL A 1 90 ? -8.078 -2.661 -4.213 1.00 98.75 90 VAL A C 1
ATOM 686 O O . VAL A 1 90 ? -8.867 -2.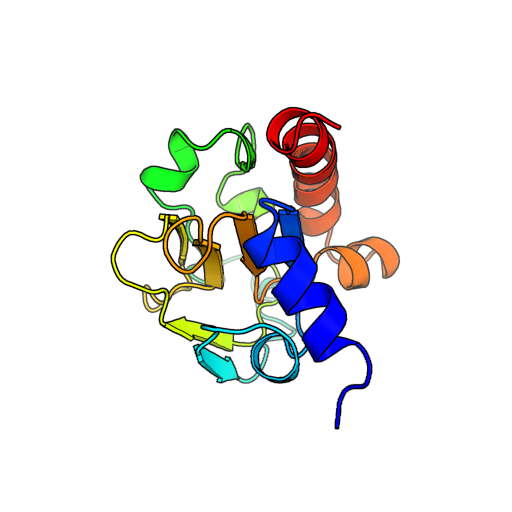324 -5.093 1.00 98.75 90 VAL A O 1
ATOM 689 N N . LEU A 1 91 ? -6.872 -2.112 -4.079 1.00 98.75 91 LEU A N 1
ATOM 690 C CA . LEU A 1 91 ? -6.412 -0.951 -4.847 1.00 98.75 91 LEU A CA 1
ATOM 691 C C . LEU A 1 91 ? -5.496 -1.344 -6.010 1.00 98.75 91 LEU A C 1
ATOM 693 O O . LEU A 1 91 ? -5.538 -0.718 -7.066 1.00 98.75 91 LEU A O 1
ATOM 697 N N . VAL A 1 92 ? -4.681 -2.387 -5.844 1.00 98.69 92 VAL A N 1
ATOM 698 C CA . VAL A 1 92 ? -3.774 -2.875 -6.894 1.00 98.69 92 VAL A CA 1
ATOM 699 C C . VAL A 1 92 ? -3.793 -4.395 -6.929 1.00 98.69 92 VAL A C 1
ATOM 701 O O . VAL A 1 92 ? -3.810 -5.053 -5.882 1.00 98.69 92 VAL A O 1
ATOM 704 N N . ARG A 1 93 ? -3.777 -4.945 -8.144 1.00 98.75 93 ARG A N 1
ATOM 705 C CA . ARG A 1 93 ? -3.642 -6.376 -8.410 1.00 98.75 93 ARG A CA 1
ATOM 706 C C . ARG A 1 93 ? -2.372 -6.677 -9.197 1.00 98.75 93 ARG A C 1
ATOM 708 O O . ARG A 1 93 ? -1.910 -5.831 -9.959 1.00 98.75 93 ARG A O 1
ATOM 715 N N . ASP A 1 94 ? -1.824 -7.871 -9.008 1.00 98.00 94 ASP A N 1
ATOM 716 C CA . ASP A 1 94 ? -0.744 -8.396 -9.848 1.00 98.00 94 ASP A CA 1
ATOM 717 C C . ASP A 1 94 ? -1.257 -8.908 -11.208 1.00 98.00 94 ASP A C 1
ATOM 719 O O . ASP A 1 94 ? -2.457 -8.872 -11.494 1.00 98.00 94 ASP A O 1
ATOM 723 N N . GLY A 1 95 ? -0.342 -9.423 -12.038 1.00 96.75 95 GLY A N 1
ATOM 724 C CA . GLY A 1 95 ? -0.659 -9.975 -13.360 1.00 96.75 95 GLY A CA 1
ATOM 725 C C . GLY A 1 95 ? -1.554 -11.218 -13.366 1.00 96.75 95 GLY A C 1
ATOM 726 O O . GLY A 1 95 ? -2.072 -11.581 -14.418 1.00 96.75 95 GLY A O 1
ATOM 727 N N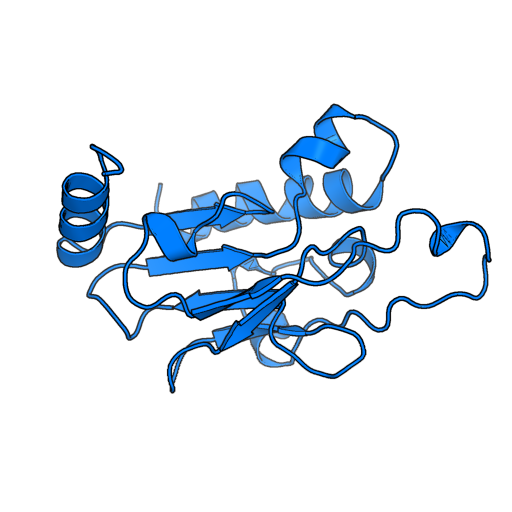 . GLU A 1 96 ? -1.777 -11.853 -12.213 1.00 97.19 96 GLU A N 1
ATOM 728 C CA . GLU A 1 96 ? -2.728 -12.961 -12.048 1.00 97.19 96 GLU A CA 1
ATOM 729 C C . GLU A 1 96 ? -4.064 -12.489 -11.445 1.00 97.19 96 GLU A C 1
ATOM 731 O O . GLU A 1 96 ? -4.964 -13.291 -11.195 1.00 97.19 96 GLU A O 1
ATOM 736 N N . GLY A 1 97 ? -4.220 -11.183 -11.214 1.00 98.00 97 GLY A N 1
ATOM 737 C CA . GLY A 1 97 ? -5.419 -10.600 -10.630 1.00 98.00 97 GLY A CA 1
ATOM 738 C C . GLY A 1 97 ? -5.504 -10.748 -9.109 1.00 98.00 97 GLY A C 1
ATOM 739 O O . GLY A 1 97 ? -6.581 -10.542 -8.551 1.00 98.00 97 GLY A O 1
ATOM 740 N N . ARG A 1 98 ? -4.418 -11.077 -8.405 1.00 98.44 98 ARG A N 1
ATOM 741 C CA . ARG A 1 98 ? -4.389 -11.224 -6.936 1.00 98.44 98 ARG A CA 1
ATOM 742 C C . ARG A 1 98 ? -4.102 -9.884 -6.267 1.00 98.44 98 ARG A C 1
ATOM 744 O O . ARG A 1 98 ? -3.412 -9.048 -6.837 1.00 98.44 98 ARG A O 1
ATOM 751 N N . ALA A 1 99 ? -4.647 -9.651 -5.073 1.00 98.56 99 ALA A N 1
ATOM 752 C CA . ALA A 1 99 ? -4.492 -8.375 -4.374 1.00 98.56 99 ALA A CA 1
ATOM 753 C C . ALA A 1 99 ? -3.052 -8.184 -3.875 1.00 98.56 99 ALA A C 1
ATOM 755 O O . ALA A 1 99 ? -2.529 -9.051 -3.178 1.00 98.56 99 ALA A O 1
ATOM 756 N N . ILE A 1 100 ? -2.437 -7.041 -4.186 1.00 98.44 100 ILE A N 1
ATOM 757 C CA . ILE A 1 100 ? -1.076 -6.699 -3.729 1.00 98.44 100 ILE A CA 1
ATOM 758 C C . ILE A 1 100 ? -0.998 -5.372 -2.971 1.00 98.44 100 ILE A C 1
ATOM 760 O O . ILE A 1 100 ? -0.025 -5.150 -2.264 1.00 98.44 100 ILE A O 1
ATOM 764 N N . LEU A 1 101 ? -2.019 -4.516 -3.081 1.00 98.62 101 LEU A N 1
ATOM 765 C CA . LEU A 1 101 ? -2.233 -3.343 -2.228 1.00 98.62 101 LEU A CA 1
ATOM 766 C C . LEU A 1 101 ? -3.732 -3.216 -1.949 1.00 98.62 101 LEU A C 1
ATOM 768 O O . LEU A 1 101 ? -4.533 -3.208 -2.890 1.00 98.62 101 LEU A O 1
ATOM 772 N N . TYR A 1 102 ? -4.114 -3.109 -0.679 1.00 98.69 102 TYR A N 1
ATOM 773 C CA . TYR A 1 102 ? -5.503 -2.915 -0.271 1.00 98.69 102 TYR A CA 1
ATOM 774 C C . TYR A 1 102 ? -5.624 -2.051 0.985 1.00 98.69 102 T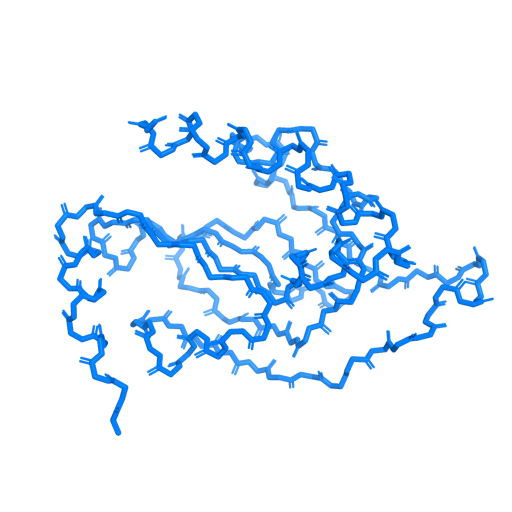YR A C 1
ATOM 776 O O . TYR A 1 102 ? -4.681 -1.917 1.768 1.00 98.69 102 TYR A O 1
ATOM 784 N N . GLU A 1 103 ? -6.807 -1.473 1.154 1.00 98.38 103 GLU A N 1
ATOM 785 C CA . GLU A 1 103 ? -7.258 -0.842 2.386 1.00 98.38 103 GLU A CA 1
ATOM 786 C C . GLU A 1 103 ? -8.296 -1.738 3.072 1.00 98.38 103 GLU A C 1
ATOM 788 O O . GLU A 1 103 ? -9.237 -2.221 2.441 1.00 98.38 103 GLU A O 1
ATOM 793 N N . ASP A 1 104 ? -8.135 -1.926 4.377 1.00 98.19 104 ASP A N 1
ATOM 794 C CA . ASP A 1 104 ? -9.087 -2.592 5.252 1.00 98.19 104 ASP A CA 1
ATOM 795 C C . ASP A 1 104 ? -9.589 -1.630 6.331 1.00 98.19 104 ASP A C 1
ATOM 797 O O . ASP A 1 104 ? -8.833 -1.182 7.199 1.00 98.19 104 ASP A O 1
ATOM 801 N N . THR A 1 105 ? -10.885 -1.341 6.262 1.00 97.31 105 THR A N 1
ATOM 802 C CA . THR A 1 105 ? -11.663 -0.568 7.241 1.00 97.31 105 THR A CA 1
ATOM 803 C C . THR A 1 105 ? -12.801 -1.397 7.847 1.00 97.31 105 THR A C 1
ATOM 805 O O . THR A 1 105 ? -13.668 -0.858 8.533 1.00 97.31 105 THR A O 1
ATOM 808 N N . VAL A 1 106 ? -12.830 -2.710 7.578 1.00 98.00 106 VAL A N 1
ATOM 809 C CA . VAL A 1 106 ? -13.933 -3.610 7.949 1.00 98.00 106 VAL A CA 1
ATOM 810 C C . VAL A 1 106 ? -13.546 -4.588 9.056 1.00 98.00 106 VAL A C 1
ATOM 812 O O . VAL A 1 106 ? -14.408 -4.985 9.840 1.00 98.00 106 VAL A O 1
ATOM 815 N N . SER A 1 107 ? -12.266 -4.957 9.166 1.00 97.56 107 SER A N 1
ATOM 816 C CA . SER A 1 107 ? -11.804 -5.912 10.185 1.00 97.56 107 SER A CA 1
ATOM 817 C C . SER A 1 107 ? -11.712 -5.320 11.588 1.00 97.56 107 SER A C 1
ATOM 819 O O . SER A 1 107 ? -11.804 -6.051 12.571 1.00 97.56 107 SER A O 1
ATOM 821 N N . THR A 1 108 ? -11.501 -4.007 11.702 1.00 97.44 108 THR A N 1
ATOM 822 C CA . THR A 1 108 ? -11.391 -3.290 12.983 1.00 97.44 108 THR A CA 1
ATOM 823 C C . THR A 1 108 ? -12.082 -1.932 12.881 1.00 97.44 108 THR A C 1
ATOM 825 O O . THR A 1 108 ? -12.561 -1.553 11.818 1.00 97.44 108 THR A O 1
ATOM 828 N N . LYS A 1 109 ? -12.114 -1.165 13.977 1.00 97.06 109 LYS A N 1
ATOM 829 C CA . LYS A 1 109 ? -12.587 0.232 13.938 1.00 97.06 109 LYS A CA 1
ATOM 830 C C . LYS A 1 109 ? -11.619 1.187 13.235 1.00 97.06 109 LYS A C 1
ATOM 832 O O . LYS A 1 109 ? -12.012 2.307 12.926 1.00 97.06 109 LYS A O 1
ATOM 837 N N . GLY A 1 110 ? -10.359 0.789 13.093 1.00 96.88 110 GLY A N 1
ATOM 838 C CA . GLY A 1 110 ? -9.296 1.567 12.475 1.00 96.88 110 GLY A CA 1
ATOM 839 C C . GLY A 1 110 ? -9.069 1.188 11.020 1.00 96.88 110 GLY A C 1
ATOM 840 O O . GLY A 1 110 ? -9.728 0.303 10.475 1.00 96.88 110 GLY A O 1
ATOM 841 N N . THR A 1 111 ? -8.087 1.848 10.415 1.00 97.44 111 THR A N 1
ATOM 842 C CA . THR A 1 111 ? -7.737 1.660 9.006 1.00 97.44 111 THR A CA 1
ATOM 843 C C . THR A 1 111 ? -6.397 0.961 8.880 1.00 97.44 111 THR A C 1
ATOM 845 O O . THR A 1 111 ? -5.403 1.384 9.476 1.00 97.44 111 THR A O 1
ATOM 848 N N . THR A 1 112 ? -6.340 -0.074 8.050 1.00 97.50 112 THR A N 1
ATOM 849 C CA . THR A 1 112 ? -5.081 -0.724 7.688 1.00 97.50 112 THR A CA 1
ATOM 850 C C . THR A 1 112 ? -4.849 -0.598 6.191 1.00 97.50 112 THR A C 1
ATOM 852 O O . THR A 1 112 ? -5.690 -1.007 5.400 1.00 97.50 112 THR A O 1
ATOM 855 N N . VAL A 1 113 ? -3.703 -0.053 5.787 1.00 97.94 113 VAL A N 1
ATOM 856 C CA . VAL A 1 113 ? -3.264 -0.049 4.383 1.00 97.94 113 VAL A CA 1
ATOM 857 C C . VAL A 1 113 ? -2.094 -1.009 4.255 1.00 97.94 113 VAL A C 1
ATOM 859 O O . VAL A 1 113 ? -1.076 -0.826 4.925 1.00 97.94 113 VAL A O 1
ATOM 862 N N . ILE A 1 114 ? -2.232 -2.027 3.410 1.00 97.88 114 ILE A N 1
ATOM 863 C CA . ILE A 1 114 ? -1.267 -3.125 3.311 1.00 97.88 114 ILE A CA 1
ATOM 864 C C . ILE A 1 114 ? -0.825 -3.280 1.867 1.00 97.88 114 ILE A C 1
ATOM 866 O O . ILE A 1 114 ? -1.668 -3.383 0.979 1.00 97.88 114 ILE A O 1
ATOM 870 N N . SER A 1 115 ? 0.487 -3.332 1.643 1.00 98.12 115 SER A N 1
ATOM 871 C CA . SER A 1 115 ? 1.085 -3.535 0.326 1.00 98.12 115 SER A CA 1
ATOM 872 C C . SER A 1 115 ? 2.211 -4.555 0.363 1.00 98.12 115 SER A C 1
ATOM 874 O O . SER A 1 115 ? 3.057 -4.490 1.251 1.00 98.12 115 SER A O 1
ATOM 876 N N . SER A 1 116 ? 2.296 -5.413 -0.654 1.00 97.31 116 SER A N 1
ATOM 877 C CA . SER A 1 116 ? 3.484 -6.232 -0.924 1.00 97.31 116 SER A CA 1
ATOM 878 C C . SER A 1 116 ? 4.507 -5.484 -1.774 1.00 97.31 116 SER A C 1
ATOM 880 O O . SER A 1 116 ? 5.614 -5.977 -1.968 1.00 97.31 116 SER A O 1
ATOM 882 N N . LEU A 1 117 ? 4.160 -4.291 -2.260 1.00 97.38 117 LEU A N 1
ATOM 883 C CA . LEU A 1 117 ? 5.087 -3.383 -2.916 1.00 97.38 117 LEU A CA 1
ATOM 884 C C . LEU A 1 117 ? 5.887 -2.612 -1.856 1.00 97.38 117 LEU A C 1
ATOM 886 O O . LEU A 1 117 ? 5.314 -2.097 -0.895 1.00 97.38 117 LEU A O 1
ATOM 890 N N . ASP A 1 118 ? 7.196 -2.488 -2.045 1.00 95.62 118 ASP A N 1
ATOM 891 C CA . ASP A 1 118 ? 8.190 -1.962 -1.094 1.00 95.62 118 ASP A CA 1
ATOM 892 C C . ASP A 1 118 ? 8.809 -0.615 -1.533 1.00 95.62 118 ASP A C 1
ATOM 894 O O . ASP A 1 118 ? 10.017 -0.498 -1.770 1.00 95.62 118 ASP A O 1
ATOM 898 N N . PRO A 1 119 ? 8.009 0.466 -1.611 1.00 96.50 119 PRO A N 1
ATOM 899 C CA . PRO A 1 119 ? 8.439 1.699 -2.261 1.00 96.50 119 PRO A CA 1
ATOM 900 C C . PRO A 1 119 ? 9.597 2.375 -1.519 1.00 96.50 119 PRO A C 1
ATOM 902 O O . PRO A 1 119 ? 10.459 2.978 -2.151 1.00 96.50 119 PRO A O 1
ATOM 905 N N . MET A 1 120 ? 9.642 2.254 -0.187 1.00 94.75 120 MET A N 1
ATOM 906 C CA . MET A 1 120 ? 10.648 2.911 0.653 1.00 94.75 120 MET A CA 1
ATOM 907 C C . MET A 1 120 ? 12.056 2.375 0.390 1.00 94.75 120 MET A C 1
ATOM 909 O O . MET A 1 120 ? 12.988 3.158 0.213 1.00 94.75 120 MET A O 1
ATOM 913 N N . PHE A 1 121 ? 12.205 1.047 0.322 1.00 93.50 121 PHE A N 1
ATOM 914 C CA . PHE A 1 121 ? 13.493 0.400 0.072 1.00 93.50 121 PHE A CA 1
ATOM 915 C C . PHE A 1 121 ? 14.050 0.809 -1.295 1.00 93.50 121 PHE A C 1
ATOM 917 O O . PHE A 1 121 ? 15.196 1.247 -1.416 1.00 93.50 121 PHE A O 1
ATOM 924 N N . HIS A 1 122 ? 13.213 0.740 -2.325 1.00 94.81 122 HIS A N 1
ATOM 925 C CA . HIS A 1 122 ? 13.617 1.039 -3.693 1.00 94.81 122 HIS A CA 1
ATOM 926 C C . HIS A 1 122 ? 13.824 2.521 -3.972 1.00 94.81 122 HIS A C 1
ATOM 928 O O . HIS A 1 122 ? 14.738 2.872 -4.720 1.00 94.81 122 HIS A O 1
ATOM 934 N N . HIS A 1 123 ? 13.017 3.388 -3.359 1.00 95.62 123 HIS A N 1
ATOM 935 C CA . HIS A 1 123 ? 13.246 4.827 -3.414 1.00 95.62 123 HIS A CA 1
ATOM 936 C C . HIS A 1 123 ? 14.610 5.170 -2.805 1.00 95.62 123 HIS A C 1
ATOM 938 O O . HIS A 1 123 ? 15.421 5.831 -3.452 1.00 95.62 123 HIS A O 1
ATOM 944 N N . GLY A 1 124 ? 14.906 4.632 -1.615 1.00 94.50 124 GLY A N 1
ATOM 945 C CA . GLY A 1 124 ? 16.202 4.810 -0.953 1.00 94.50 124 GLY A CA 1
ATOM 946 C C . GLY A 1 124 ? 17.382 4.163 -1.688 1.00 94.50 124 GLY A C 1
ATOM 947 O O . GLY A 1 124 ? 18.522 4.568 -1.489 1.00 94.50 124 GLY A O 1
ATOM 948 N N . SER A 1 125 ? 17.123 3.186 -2.560 1.00 92.88 125 SER A N 1
ATOM 949 C CA . SER A 1 125 ? 18.155 2.512 -3.359 1.00 92.88 125 SER A CA 1
ATOM 950 C C . SER A 1 125 ? 18.403 3.164 -4.729 1.00 92.88 125 SER A C 1
ATOM 952 O O . SER A 1 125 ? 19.318 2.755 -5.439 1.00 92.88 125 SER A O 1
ATOM 954 N N . HIS A 1 126 ? 17.614 4.173 -5.115 1.00 90.62 126 HIS A N 1
ATOM 955 C CA . HIS A 1 126 ? 17.809 5.013 -6.308 1.00 90.62 126 HIS A CA 1
ATOM 956 C C . HIS A 1 126 ? 17.799 4.314 -7.684 1.00 90.62 126 HIS A C 1
ATOM 958 O O . HIS A 1 126 ? 18.208 4.924 -8.671 1.00 90.62 126 HIS A O 1
ATOM 964 N N . PHE A 1 127 ? 17.312 3.073 -7.796 1.00 87.56 127 PHE A N 1
ATOM 965 C CA . PHE A 1 127 ? 17.335 2.329 -9.068 1.00 87.56 127 PHE A CA 1
ATOM 966 C C . PHE A 1 127 ? 15.955 2.029 -9.672 1.00 87.56 127 PHE A C 1
ATOM 968 O O . PHE A 1 127 ? 15.892 1.566 -10.807 1.00 87.56 127 PHE A O 1
ATOM 975 N N . MET A 1 128 ? 14.858 2.324 -8.965 1.00 92.50 128 MET A N 1
ATOM 976 C CA . MET A 1 128 ? 13.479 2.151 -9.453 1.00 92.50 128 MET A CA 1
ATOM 977 C C . MET A 1 128 ? 12.720 3.488 -9.415 1.00 92.50 128 MET A C 1
ATOM 979 O O . MET A 1 128 ? 12.085 3.806 -8.414 1.00 92.50 128 MET A O 1
ATOM 983 N N . PRO A 1 129 ? 12.742 4.294 -10.494 1.00 91.81 129 PRO A N 1
ATOM 984 C CA . PRO A 1 129 ? 12.124 5.626 -10.505 1.00 91.81 129 PRO A CA 1
ATOM 985 C C . PRO A 1 129 ? 10.615 5.643 -10.213 1.00 91.81 129 PRO A C 1
ATOM 987 O O . PRO A 1 129 ? 10.097 6.642 -9.711 1.00 91.81 129 PRO A O 1
ATOM 990 N N . ALA A 1 130 ? 9.912 4.542 -10.506 1.00 94.94 130 ALA A N 1
ATOM 991 C CA . ALA A 1 130 ? 8.485 4.401 -10.226 1.00 94.94 130 ALA A CA 1
ATOM 992 C C . ALA A 1 130 ? 8.161 4.602 -8.737 1.00 94.94 130 ALA A C 1
ATOM 994 O O . ALA A 1 130 ? 7.139 5.208 -8.424 1.00 94.94 130 ALA A O 1
ATOM 995 N N . THR A 1 131 ? 9.049 4.194 -7.823 1.00 96.62 131 THR A N 1
ATOM 996 C CA . THR A 1 131 ? 8.791 4.301 -6.380 1.00 96.62 131 THR A CA 1
ATOM 997 C C . THR A 1 131 ? 8.870 5.734 -5.872 1.00 96.62 131 THR A C 1
ATOM 999 O O . THR A 1 131 ? 8.090 6.104 -5.000 1.00 96.62 131 THR A O 1
ATOM 1002 N N . THR A 1 132 ? 9.716 6.583 -6.464 1.00 96.50 132 THR A N 1
ATOM 1003 C CA . THR A 1 132 ? 9.669 8.035 -6.223 1.00 96.50 132 THR A CA 1
ATOM 1004 C C . THR A 1 132 ? 8.332 8.604 -6.685 1.00 96.50 132 THR A C 1
ATOM 1006 O O . THR A 1 132 ? 7.653 9.273 -5.916 1.00 96.50 132 THR A O 1
ATOM 1009 N N . GLY A 1 133 ? 7.903 8.268 -7.908 1.00 96.81 133 GLY A N 1
ATOM 1010 C CA . GLY A 1 133 ? 6.614 8.722 -8.436 1.00 96.81 133 GLY A CA 1
ATOM 1011 C C . GLY A 1 133 ? 5.416 8.250 -7.606 1.00 96.81 133 GLY A C 1
ATOM 1012 O O . GLY A 1 133 ? 4.450 8.996 -7.455 1.00 96.81 133 GLY A O 1
ATOM 1013 N N . PHE A 1 134 ? 5.484 7.042 -7.042 1.00 98.19 134 PHE A N 1
ATOM 1014 C CA . PHE A 1 134 ? 4.507 6.538 -6.082 1.00 98.19 134 PHE A CA 1
ATOM 1015 C C . PHE A 1 134 ? 4.516 7.367 -4.796 1.00 98.19 134 PHE A C 1
ATOM 1017 O O . PHE A 1 134 ? 3.474 7.877 -4.396 1.00 98.19 134 PHE A O 1
ATOM 1024 N N . LEU A 1 135 ? 5.677 7.533 -4.154 1.00 97.75 135 LEU A N 1
ATOM 1025 C CA . LEU A 1 135 ? 5.795 8.189 -2.847 1.00 97.75 135 LEU A CA 1
ATOM 1026 C C . LEU A 1 135 ? 5.478 9.685 -2.885 1.00 97.75 135 LEU A C 1
ATOM 1028 O O . LEU A 1 135 ? 4.838 10.177 -1.954 1.00 97.75 135 LEU A O 1
ATOM 1032 N N . ASP A 1 136 ? 5.826 10.375 -3.975 1.00 97.62 136 ASP A N 1
ATOM 1033 C CA . ASP A 1 136 ? 5.481 11.784 -4.212 1.00 97.62 136 ASP A CA 1
ATOM 1034 C C . ASP A 1 136 ? 3.963 12.030 -4.200 1.00 97.62 136 ASP A C 1
ATOM 1036 O O . ASP A 1 136 ? 3.508 13.152 -3.973 1.00 97.62 136 ASP A O 1
ATOM 1040 N N . ARG A 1 137 ? 3.163 10.986 -4.451 1.00 98.00 137 ARG A N 1
ATOM 1041 C CA . ARG A 1 137 ? 1.696 11.023 -4.380 1.00 98.00 137 ARG A CA 1
ATOM 1042 C C . ARG A 1 137 ? 1.181 10.399 -3.093 1.00 98.00 137 ARG A C 1
ATOM 1044 O O . ARG A 1 137 ? 0.421 11.028 -2.365 1.00 98.00 137 ARG A O 1
ATOM 1051 N N . PHE A 1 138 ? 1.631 9.188 -2.789 1.00 97.88 138 PHE A N 1
ATOM 1052 C CA . PHE A 1 138 ? 1.127 8.381 -1.688 1.00 97.88 138 PHE A CA 1
ATOM 1053 C C . PHE A 1 138 ? 1.318 9.056 -0.332 1.00 97.88 138 PHE A C 1
ATOM 1055 O O . PHE A 1 138 ? 0.385 9.073 0.459 1.00 97.88 138 PHE A O 1
ATOM 1062 N N . VAL A 1 139 ? 2.489 9.641 -0.049 1.00 96.75 139 VAL A N 1
ATOM 1063 C CA . VAL A 1 139 ? 2.756 10.240 1.271 1.00 96.75 139 VAL A CA 1
ATOM 1064 C C . VAL A 1 139 ? 1.880 11.480 1.523 1.00 96.75 139 VAL A C 1
ATOM 1066 O O . VAL A 1 139 ? 1.230 11.528 2.570 1.00 96.75 139 VAL A O 1
ATOM 1069 N N . PRO A 1 140 ? 1.775 12.459 0.598 1.00 96.81 140 PRO A N 1
ATOM 1070 C CA . PRO A 1 140 ? 0.818 13.557 0.746 1.00 96.81 140 PRO A CA 1
ATOM 1071 C C . PRO A 1 140 ? -0.643 13.096 0.813 1.00 96.81 140 PRO A C 1
ATOM 1073 O O . PRO A 1 140 ? -1.399 13.611 1.638 1.00 96.81 140 PRO A O 1
ATOM 1076 N N . ASN A 1 141 ? -1.036 12.116 -0.009 1.00 97.38 141 ASN A N 1
ATOM 1077 C CA . ASN A 1 141 ? -2.397 11.579 0.006 1.00 97.38 141 ASN A CA 1
ATOM 1078 C C . ASN A 1 141 ? -2.711 10.902 1.342 1.00 97.38 141 ASN A C 1
ATOM 1080 O O . ASN A 1 141 ? -3.777 11.134 1.897 1.00 97.38 141 ASN A O 1
ATOM 1084 N N . LEU A 1 142 ? -1.778 10.111 1.882 1.00 95.62 142 LEU A N 1
ATOM 1085 C CA . LEU A 1 142 ? -1.913 9.445 3.176 1.00 95.62 142 LEU A CA 1
ATOM 1086 C C . LEU A 1 142 ? -2.080 10.458 4.304 1.00 95.62 142 LEU A C 1
ATOM 1088 O O . LEU A 1 142 ? -2.922 10.262 5.173 1.00 95.62 142 LEU A O 1
ATOM 1092 N N . LYS A 1 143 ? -1.307 11.547 4.276 1.00 93.94 143 LYS A N 1
ATOM 1093 C CA . LYS A 1 143 ? -1.438 12.628 5.253 1.00 93.94 143 LYS A CA 1
ATOM 1094 C C . LYS A 1 143 ? -2.858 13.210 5.249 1.00 93.94 143 LYS A C 1
ATOM 1096 O O . LYS A 1 143 ? -3.495 13.278 6.292 1.00 93.94 143 LYS A O 1
ATOM 1101 N N . ALA A 1 144 ? -3.365 13.572 4.070 1.00 92.06 144 ALA A N 1
ATOM 1102 C CA . ALA A 1 144 ? -4.723 14.098 3.925 1.00 92.06 144 ALA A CA 1
ATOM 1103 C C . ALA A 1 144 ? -5.801 13.062 4.286 1.00 92.06 144 ALA A C 1
ATOM 1105 O O . ALA A 1 144 ? -6.839 13.412 4.834 1.00 92.06 144 ALA A O 1
ATOM 1106 N N . PHE A 1 145 ? -5.552 11.793 3.969 1.00 89.88 145 PHE A N 1
ATOM 1107 C CA . PHE A 1 145 ? -6.469 10.685 4.197 1.00 89.88 145 PHE A CA 1
ATOM 1108 C C . PHE A 1 145 ? -6.606 10.318 5.681 1.00 89.88 145 PHE A C 1
ATOM 1110 O O . PHE A 1 145 ? -7.714 10.073 6.146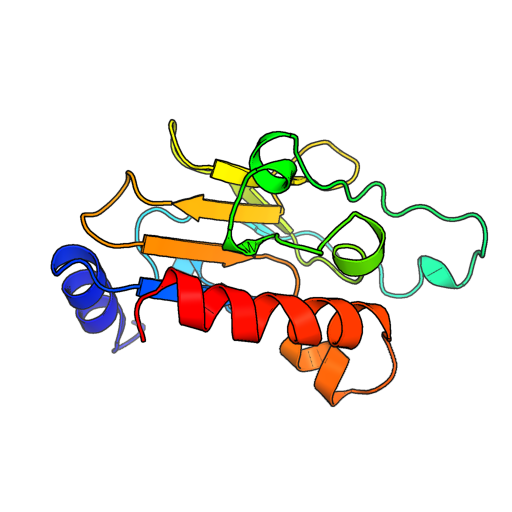 1.00 89.88 145 PHE A O 1
ATOM 1117 N N . ALA A 1 146 ? -5.502 10.300 6.430 1.00 85.31 146 ALA A N 1
ATOM 1118 C CA . ALA A 1 146 ? -5.495 9.936 7.845 1.00 85.31 146 ALA A CA 1
ATOM 1119 C C . ALA A 1 146 ? -5.879 11.096 8.788 1.00 85.31 146 ALA A C 1
ATOM 1121 O O . ALA A 1 146 ? -5.854 10.903 10.001 1.00 85.31 146 ALA A O 1
ATOM 1122 N N . ASP A 1 147 ? -6.235 12.266 8.245 1.00 73.19 147 ASP A N 1
ATOM 1123 C CA . ASP A 1 147 ? -6.563 13.491 8.994 1.00 73.19 147 ASP A CA 1
ATOM 1124 C C . ASP A 1 147 ? -5.444 13.917 9.973 1.00 73.19 147 ASP A C 1
ATOM 1126 O O . ASP A 1 147 ? -5.688 14.268 11.130 1.00 73.19 147 ASP A O 1
ATOM 1130 N N . VAL A 1 148 ? -4.184 13.840 9.509 1.00 57.88 148 VAL A N 1
ATOM 1131 C CA . VAL A 1 148 ? -2.954 14.149 10.280 1.00 57.88 148 VAL A CA 1
ATOM 1132 C C . VAL A 1 148 ? -2.096 15.260 9.675 1.00 57.88 148 VAL A C 1
ATOM 1134 O O . VAL A 1 148 ? -2.127 15.502 8.447 1.00 57.88 148 VAL A O 1
#

pLDDT: mean 94.86, std 5.25, range [57.88, 98.75]

Foldseek 3Di:
DPPCLVVVVVCLQVAHEDEAEAPNVCVVRYPQWAWDWDDKDQCQVVPVPGDQLKFFDPLLVPDLLNVQPGRLLVDDIFTTATDHPPPWAQGMATNVRGGAWIWDCDPHVYIYTYGNHHLPVVVVVVPRVSSVSSCVRNVVSVCVVRVD